Protein AF-A0A1S4DHR6-F1 (afdb_monomer_lite)

InterPro domains:
  IPR005828 Major facilitator, sugar transporter-like [PF00083] (10-125)
  IPR036259 MFS transporter superfamily [G3DSA:1.20.1250.20] (2-150)
  IPR036259 MFS transporter superfamily [SSF103473] (9-123)
  IPR045262 Sugar transport protein STP/Polyol transporter PLT, plant [PTHR23500] (7-143)

Foldseek 3Di:
DPPPVCVVCVVVVVVVVVVVVVVVVVVVVVVDQDALLVCVVVVNNPSSLVNQVVVDVPDSPVVSVVSNVVVVVCVVVVVVVVVPPVLVVVLVVLVVVLVVVVLVVCLVCVVVVCVVVVNDDPRNVVSVVVNVVSVVVSVVVSVVSVVVVD

Radius of gyration: 23.18 Å; chains: 1; bounding box: 52×42×62 Å

Organism: Nicotiana tabacum (NCBI:txid4097)

Sequence (150 aa):
MAESHNFCYGWRWSFASRAFFALPLLVLSFVLSETPRFLIKKGNMEEAKASLKMWSKCGAEAELQMFAGMMENEGKRKRKKLSHSPLLLLNILAQIFQQVLGLDSILFFGPLLLQSARYTYNASFVVPLSAEIVRAGVAGLTYLSYNFFG

Structure (mmCIF, N/CA/C/O backbone):
data_AF-A0A1S4DHR6-F1
#
_entry.id   AF-A0A1S4DHR6-F1
#
loop_
_atom_site.group_PDB
_atom_site.id
_atom_site.type_symbol
_atom_site.label_atom_id
_atom_site.label_alt_id
_atom_site.label_comp_id
_atom_site.label_asym_id
_atom_site.label_entity_id
_atom_site.label_seq_id
_atom_site.pdbx_PDB_ins_code
_atom_site.Cartn_x
_atom_site.Cartn_y
_atom_site.Cartn_z
_atom_site.occupancy
_atom_site.B_iso_or_equiv
_atom_site.auth_seq_id
_atom_site.auth_comp_id
_atom_site.auth_asym_id
_atom_site.auth_atom_id
_atom_site.pdbx_PDB_model_num
ATOM 1 N N . MET A 1 1 ? 16.863 -17.573 -33.990 1.00 43.72 1 MET A N 1
ATOM 2 C CA . MET A 1 1 ? 15.398 -17.786 -34.084 1.00 43.72 1 MET A CA 1
ATOM 3 C C . MET A 1 1 ? 14.679 -17.847 -32.724 1.00 43.72 1 MET A C 1
ATOM 5 O O . MET A 1 1 ? 13.472 -18.016 -32.722 1.00 43.72 1 MET A O 1
ATOM 9 N N . ALA A 1 2 ? 15.352 -17.645 -31.578 1.00 49.16 2 ALA A N 1
ATOM 10 C CA . ALA A 1 2 ? 14.701 -17.647 -30.256 1.00 49.16 2 ALA A CA 1
ATOM 11 C C . ALA A 1 2 ? 14.216 -16.258 -29.769 1.00 49.16 2 ALA A C 1
ATOM 13 O O . ALA A 1 2 ? 13.446 -16.181 -28.817 1.00 49.16 2 ALA A O 1
ATOM 14 N N . GLU A 1 3 ? 14.630 -15.157 -30.409 1.00 47.91 3 GLU A N 1
ATOM 15 C CA . GLU A 1 3 ? 14.313 -13.798 -29.931 1.00 47.91 3 GLU A CA 1
ATOM 16 C C . GLU A 1 3 ? 12.908 -13.288 -30.300 1.00 47.91 3 GLU A C 1
ATOM 18 O O . GLU A 1 3 ? 12.372 -12.429 -29.604 1.00 47.91 3 GLU A O 1
ATOM 23 N N . SER A 1 4 ? 12.254 -13.829 -31.335 1.00 49.56 4 SER A N 1
ATOM 24 C CA . SER A 1 4 ? 10.947 -13.328 -31.799 1.00 49.56 4 SER A CA 1
ATOM 25 C C . SER A 1 4 ? 9.755 -13.775 -30.938 1.00 49.56 4 SER A C 1
ATOM 27 O O . SER A 1 4 ? 8.733 -13.091 -30.904 1.00 49.56 4 SER A O 1
ATOM 29 N N . HIS A 1 5 ? 9.869 -14.882 -30.195 1.00 51.59 5 HIS A N 1
ATOM 30 C CA . HIS A 1 5 ? 8.783 -15.393 -29.343 1.00 51.59 5 HIS A CA 1
ATOM 31 C C . HIS A 1 5 ? 8.590 -14.581 -28.052 1.00 51.59 5 HIS A C 1
ATOM 33 O O . HIS A 1 5 ? 7.461 -14.435 -27.574 1.00 51.59 5 HIS A O 1
ATOM 39 N N . ASN A 1 6 ? 9.669 -14.010 -27.505 1.00 58.72 6 ASN A N 1
ATOM 40 C CA . ASN A 1 6 ? 9.619 -13.247 -26.254 1.00 58.72 6 ASN A CA 1
ATOM 41 C C . ASN A 1 6 ? 8.898 -11.899 -26.412 1.00 58.72 6 ASN A C 1
ATOM 43 O O . ASN A 1 6 ? 8.227 -11.456 -25.483 1.00 58.72 6 ASN A O 1
ATOM 47 N N . PHE A 1 7 ? 8.945 -11.279 -27.595 1.00 56.56 7 PHE A N 1
ATOM 48 C CA . PHE A 1 7 ? 8.264 -10.003 -27.849 1.00 56.56 7 PHE A CA 1
ATOM 49 C C . PHE A 1 7 ? 6.739 -10.132 -27.972 1.00 56.56 7 PHE A C 1
ATOM 51 O O . PHE A 1 7 ? 6.012 -9.233 -27.556 1.00 56.56 7 PHE A O 1
ATOM 58 N N . CYS A 1 8 ? 6.232 -11.254 -28.493 1.00 61.53 8 CYS A N 1
ATOM 59 C CA . CYS A 1 8 ? 4.792 -11.420 -28.718 1.00 61.53 8 CYS A CA 1
ATOM 60 C C . CYS A 1 8 ? 4.030 -11.839 -27.441 1.00 61.53 8 CYS A C 1
ATOM 62 O O . CYS A 1 8 ? 2.886 -11.429 -27.236 1.00 61.53 8 CYS A O 1
ATOM 64 N N . TYR A 1 9 ? 4.673 -12.608 -26.548 1.00 67.06 9 TYR A N 1
ATOM 65 C CA . TYR A 1 9 ? 4.049 -13.151 -25.328 1.00 67.06 9 TYR A CA 1
ATOM 66 C C . TYR A 1 9 ? 4.645 -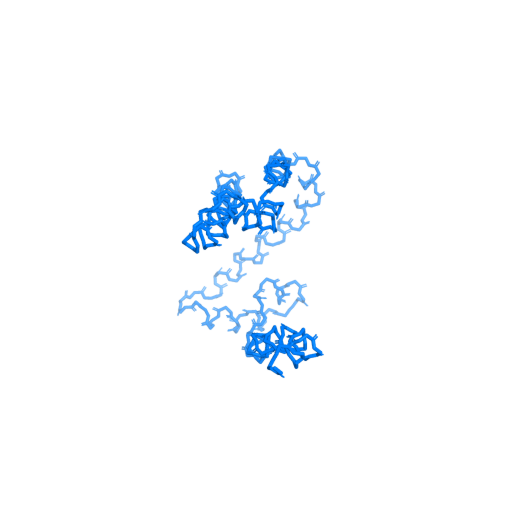12.650 -24.002 1.00 67.06 9 TYR A C 1
ATOM 68 O O . TYR A 1 9 ? 4.007 -12.823 -22.963 1.00 67.06 9 TYR A O 1
ATOM 76 N N . GLY A 1 10 ? 5.815 -12.002 -23.996 1.00 74.69 10 GLY A N 1
ATOM 77 C CA . GLY A 1 10 ? 6.487 -11.570 -22.762 1.00 74.69 10 GLY A CA 1
ATOM 78 C C . GLY A 1 10 ? 5.662 -10.590 -21.924 1.00 74.69 10 GLY A C 1
ATOM 79 O O . GLY A 1 10 ? 5.546 -10.759 -20.711 1.00 74.69 10 GLY A O 1
ATOM 80 N N . TRP A 1 11 ? 4.985 -9.634 -22.569 1.00 80.00 11 TRP A N 1
ATOM 81 C CA . TRP A 1 11 ? 4.114 -8.672 -21.881 1.00 80.00 11 TRP A CA 1
ATOM 82 C C . TRP A 1 11 ? 2.930 -9.354 -21.175 1.00 80.00 11 TRP A C 1
ATOM 84 O O . TRP A 1 11 ? 2.536 -8.945 -20.083 1.00 80.00 11 TRP A O 1
ATOM 94 N N . ARG A 1 12 ? 2.394 -10.441 -21.752 1.00 82.88 12 ARG A N 1
ATOM 95 C CA . ARG A 1 12 ? 1.305 -11.225 -21.147 1.00 82.88 12 ARG A CA 1
ATOM 96 C C . ARG A 1 12 ? 1.772 -11.877 -19.855 1.00 82.88 12 ARG A C 1
ATOM 98 O O . ARG A 1 12 ? 1.031 -11.871 -18.878 1.00 82.88 12 ARG A O 1
ATOM 105 N N . TRP A 1 13 ? 3.007 -12.374 -19.832 1.00 83.44 13 TRP A N 1
ATOM 106 C CA . TRP A 1 13 ? 3.619 -12.912 -18.621 1.00 83.44 13 TRP A CA 1
ATOM 107 C C . TRP A 1 13 ? 3.867 -11.842 -17.549 1.00 83.44 13 TRP A C 1
ATOM 109 O O . TRP A 1 13 ? 3.682 -12.135 -16.371 1.00 83.44 13 TRP A O 1
ATOM 119 N N . SER A 1 14 ? 4.178 -10.594 -17.919 1.00 84.00 14 SER A N 1
ATOM 120 C CA . SER A 1 14 ? 4.269 -9.475 -16.962 1.00 84.00 14 SER A CA 1
ATOM 121 C C . SER A 1 14 ? 2.925 -9.134 -16.302 1.00 84.00 14 SER A C 1
ATOM 123 O O . SER A 1 14 ? 2.882 -8.803 -15.119 1.00 84.00 14 SER A O 1
ATOM 125 N N . PHE A 1 15 ? 1.810 -9.229 -17.033 1.00 84.81 15 PHE A N 1
ATOM 126 C CA . PHE A 1 15 ? 0.476 -9.083 -16.436 1.00 84.81 15 PHE A CA 1
ATOM 127 C C . PHE A 1 15 ? 0.059 -10.324 -15.641 1.00 84.81 15 PHE A C 1
ATOM 129 O O . PHE A 1 15 ? -0.517 -10.193 -14.561 1.00 84.81 15 PHE A O 1
ATOM 136 N N . ALA A 1 16 ? 0.381 -11.521 -16.137 1.00 87.56 16 ALA A N 1
ATOM 137 C CA . ALA A 1 16 ? 0.073 -12.776 -15.460 1.00 87.56 16 ALA A CA 1
ATOM 138 C C . ALA A 1 16 ? 0.802 -12.899 -14.114 1.00 87.56 16 ALA A C 1
ATOM 140 O O . ALA A 1 16 ? 0.202 -13.356 -13.147 1.00 87.56 16 ALA A O 1
ATOM 141 N N . SER A 1 17 ? 2.050 -12.430 -14.005 1.00 87.69 17 SER A N 1
ATOM 142 C CA . SER A 1 17 ? 2.777 -12.414 -12.731 1.00 87.69 17 SER A CA 1
ATOM 143 C C . SER A 1 17 ? 2.145 -11.452 -11.720 1.00 87.69 17 SER A C 1
ATOM 145 O O . SER A 1 17 ? 1.990 -11.805 -10.554 1.00 87.69 17 SER A O 1
ATOM 147 N N . ARG A 1 18 ? 1.681 -10.273 -12.156 1.00 87.19 18 ARG A N 1
ATOM 148 C CA . ARG A 1 18 ? 0.906 -9.359 -11.295 1.00 87.19 18 ARG A CA 1
ATOM 149 C C . ARG A 1 18 ? -0.386 -10.009 -10.806 1.00 87.19 18 ARG A C 1
ATOM 151 O O . ARG A 1 18 ? -0.703 -9.905 -9.625 1.00 87.19 18 ARG A O 1
ATOM 158 N N . ALA A 1 19 ? -1.107 -10.693 -11.694 1.00 88.56 19 ALA A N 1
ATOM 159 C CA . ALA A 1 19 ? -2.310 -11.433 -11.326 1.00 88.56 19 ALA A CA 1
ATOM 160 C C . ALA A 1 19 ? -1.991 -12.551 -10.322 1.00 88.56 19 ALA A C 1
ATOM 162 O O . ALA A 1 19 ? -2.690 -12.694 -9.325 1.00 88.56 19 ALA A O 1
ATOM 163 N N . PHE A 1 20 ? -0.891 -13.276 -10.526 1.00 92.50 20 PHE A N 1
ATOM 164 C CA . PHE A 1 20 ? -0.427 -14.314 -9.612 1.00 92.50 20 PHE A CA 1
ATOM 165 C C . PHE A 1 20 ? -0.164 -13.783 -8.195 1.00 92.50 20 PHE A C 1
ATOM 167 O O . PHE A 1 20 ? -0.629 -14.393 -7.241 1.00 92.50 20 PHE A O 1
ATOM 174 N N . PHE A 1 21 ? 0.494 -12.628 -8.034 1.00 91.88 21 PHE A N 1
ATOM 175 C CA . PHE A 1 21 ? 0.687 -12.016 -6.708 1.00 91.88 21 PHE A CA 1
ATOM 176 C C . PHE A 1 21 ? -0.606 -11.444 -6.103 1.00 91.88 21 PHE A C 1
ATOM 178 O O . PHE A 1 21 ? -0.758 -11.423 -4.882 1.00 91.88 21 PHE A O 1
ATOM 185 N N . ALA A 1 22 ? -1.552 -10.997 -6.932 1.00 90.75 22 ALA A N 1
ATOM 186 C CA . ALA A 1 22 ? -2.832 -10.467 -6.467 1.00 90.75 22 ALA A CA 1
ATOM 187 C C . ALA A 1 22 ? -3.806 -11.562 -5.996 1.00 90.75 22 ALA A C 1
ATOM 189 O O . ALA A 1 22 ? -4.614 -11.312 -5.104 1.00 90.75 22 ALA A O 1
ATOM 190 N N . LEU A 1 23 ? -3.735 -12.773 -6.560 1.00 93.75 23 LEU A N 1
ATOM 191 C CA . LEU A 1 23 ? -4.655 -13.869 -6.237 1.00 93.75 23 LEU A CA 1
ATOM 192 C C . LEU A 1 23 ? -4.624 -14.275 -4.749 1.00 93.75 23 LEU A C 1
ATOM 194 O O . LEU A 1 23 ? -5.696 -14.319 -4.144 1.00 93.75 23 LEU A O 1
ATOM 198 N N . PRO A 1 24 ? -3.460 -14.505 -4.107 1.00 92.75 24 PRO A N 1
ATOM 199 C CA . PRO A 1 24 ? -3.401 -14.772 -2.672 1.00 92.75 24 PRO A CA 1
ATOM 200 C C . PRO A 1 24 ? -3.972 -13.634 -1.826 1.00 92.75 24 PRO A C 1
ATOM 202 O O . PRO A 1 24 ? -4.661 -13.904 -0.850 1.00 92.75 24 PRO A O 1
ATOM 205 N N . LEU A 1 25 ? -3.731 -12.372 -2.205 1.00 89.50 25 LEU A N 1
ATOM 206 C CA . LEU A 1 25 ? -4.296 -11.211 -1.506 1.00 89.50 25 LEU A CA 1
ATOM 207 C C . LEU A 1 25 ? -5.823 -11.170 -1.623 1.00 89.50 25 LEU A C 1
ATOM 209 O O . LEU A 1 25 ? -6.504 -10.858 -0.651 1.00 89.50 25 LEU A O 1
ATOM 213 N N . LEU A 1 26 ? -6.362 -11.528 -2.789 1.00 90.88 26 LEU A N 1
ATOM 214 C CA . LEU A 1 26 ? -7.801 -11.620 -3.016 1.00 90.88 26 LEU A CA 1
ATOM 215 C C . LEU A 1 26 ? -8.427 -12.736 -2.171 1.00 90.88 26 LEU A C 1
ATOM 217 O O . LEU A 1 26 ? -9.451 -12.512 -1.536 1.00 90.88 26 LEU A O 1
ATOM 221 N N . VAL A 1 27 ? -7.792 -13.909 -2.103 1.00 92.19 27 VAL A N 1
ATOM 222 C CA . VAL A 1 27 ? -8.244 -15.008 -1.233 1.00 92.19 27 VAL A CA 1
ATOM 223 C C . VAL A 1 27 ? -8.160 -14.600 0.240 1.00 92.19 27 VAL A C 1
ATOM 225 O O . VAL A 1 27 ? -9.111 -14.803 0.993 1.00 92.19 27 VAL A O 1
ATOM 228 N N . LEU A 1 28 ? -7.058 -13.967 0.648 1.00 88.00 28 LEU A N 1
ATOM 229 C CA . LEU A 1 28 ? -6.860 -13.500 2.018 1.00 88.00 28 LEU A CA 1
ATOM 230 C C . LEU A 1 28 ? -7.888 -12.435 2.413 1.00 88.00 28 LEU A C 1
ATOM 232 O O . LEU A 1 28 ? -8.320 -12.412 3.561 1.00 88.00 28 LEU A O 1
ATOM 236 N N . SER A 1 29 ? -8.336 -11.604 1.470 1.00 86.75 29 SER A N 1
ATOM 237 C CA . SER A 1 29 ? -9.378 -10.604 1.713 1.00 86.75 29 SER A CA 1
ATOM 238 C C . SER A 1 29 ? -10.711 -11.210 2.159 1.00 86.75 29 SER A C 1
ATOM 240 O O . SER A 1 29 ? -11.467 -10.515 2.827 1.00 86.75 29 SER A O 1
ATOM 242 N N . PHE A 1 30 ? -11.012 -12.468 1.815 1.00 85.75 30 PHE A N 1
ATOM 243 C CA . PHE A 1 30 ? -12.209 -13.156 2.317 1.00 85.75 30 PHE A CA 1
ATOM 244 C C . PHE A 1 30 ? -12.032 -13.707 3.737 1.00 85.75 30 PHE A C 1
ATOM 246 O O . PHE A 1 30 ? -13.017 -13.916 4.437 1.00 85.75 30 PHE A O 1
ATOM 253 N N . VAL A 1 31 ? -10.789 -13.954 4.162 1.00 81.31 31 VAL A N 1
ATOM 254 C CA . VAL A 1 31 ? -10.458 -14.474 5.501 1.00 81.31 31 VAL A CA 1
ATOM 255 C C . VAL A 1 31 ? -10.235 -13.337 6.503 1.00 81.31 31 VAL A C 1
ATOM 257 O O . VAL A 1 31 ? -10.401 -13.520 7.708 1.00 81.31 31 VAL A O 1
ATOM 260 N N . LEU A 1 32 ? -9.841 -12.158 6.021 1.00 78.19 32 LEU A N 1
ATOM 261 C CA . LEU A 1 32 ? -9.539 -11.011 6.862 1.00 78.19 32 LEU A CA 1
ATOM 262 C C . LEU A 1 32 ? -10.832 -10.402 7.425 1.00 78.19 32 LEU A C 1
ATOM 264 O O . LEU A 1 32 ? -11.623 -9.814 6.690 1.00 78.19 32 LEU A O 1
ATOM 268 N N . SER A 1 33 ? -11.028 -10.518 8.740 1.00 69.31 33 SER A N 1
ATOM 269 C CA . SER A 1 33 ? -12.138 -9.866 9.440 1.00 69.31 33 SER A CA 1
ATOM 270 C C . SER A 1 33 ? -12.120 -8.350 9.225 1.00 69.31 33 SER A C 1
ATOM 272 O O . SER A 1 33 ? -11.058 -7.719 9.206 1.00 69.31 33 SER A O 1
ATOM 274 N N . GLU A 1 34 ? -13.305 -7.753 9.087 1.00 72.38 34 GLU A N 1
ATOM 275 C CA . GLU A 1 34 ? -13.447 -6.307 8.923 1.00 72.38 34 GLU A CA 1
ATOM 276 C C . GLU A 1 34 ? -12.843 -5.546 10.114 1.00 72.38 34 GLU A C 1
ATOM 278 O O . GLU A 1 34 ? -12.952 -5.955 11.270 1.00 72.38 34 GLU A O 1
ATOM 283 N N . THR A 1 35 ? -12.209 -4.399 9.848 1.00 71.25 35 THR A N 1
ATOM 284 C CA . THR A 1 35 ? -11.584 -3.615 10.923 1.00 71.25 35 THR A CA 1
ATOM 285 C C . THR A 1 35 ? -12.625 -3.159 11.963 1.00 71.25 35 THR A C 1
ATOM 287 O O . THR A 1 35 ? -13.690 -2.662 11.587 1.00 71.25 35 THR A O 1
ATOM 290 N N . PRO A 1 36 ? -12.319 -3.210 13.274 1.00 66.19 36 PRO A N 1
ATOM 291 C CA . PRO A 1 36 ? -13.273 -2.874 14.339 1.00 66.19 36 PRO A CA 1
ATOM 292 C C . PRO A 1 36 ? -13.800 -1.436 14.228 1.00 66.19 36 PRO A C 1
ATOM 294 O O . PRO A 1 36 ? -14.963 -1.169 14.513 1.00 66.19 36 PRO A O 1
ATOM 297 N N . ARG A 1 37 ? -12.981 -0.504 13.720 1.00 69.06 37 ARG A N 1
ATOM 298 C CA . ARG A 1 37 ? -13.395 0.882 13.436 1.00 69.06 37 ARG A CA 1
ATOM 299 C C . ARG A 1 37 ? -14.485 0.965 12.364 1.00 69.06 37 ARG A C 1
ATOM 301 O O . ARG A 1 37 ? -15.375 1.806 12.461 1.00 69.06 37 ARG A O 1
ATOM 308 N N . PHE A 1 38 ? -14.415 0.123 11.335 1.00 73.50 38 PHE A N 1
ATOM 309 C CA . PHE A 1 38 ? -15.432 0.074 10.286 1.00 73.50 38 PHE A CA 1
ATOM 310 C C . PHE A 1 38 ? -16.760 -0.469 10.833 1.00 73.50 38 PHE A C 1
ATOM 312 O O . PHE A 1 38 ? -17.803 0.148 10.613 1.00 73.50 38 PHE A O 1
ATOM 319 N N . LEU A 1 39 ? -16.704 -1.537 11.635 1.00 72.06 39 LEU A N 1
ATOM 320 C CA . LEU A 1 39 ? -17.874 -2.157 12.267 1.00 72.06 39 LEU A CA 1
ATOM 321 C C . LEU A 1 39 ? -18.573 -1.219 13.268 1.00 72.06 39 LEU A C 1
ATOM 323 O O . LEU A 1 39 ? -19.795 -1.071 13.214 1.00 72.06 39 LEU A O 1
ATOM 327 N N . ILE A 1 40 ? -17.810 -0.485 14.092 1.00 71.56 40 ILE A N 1
ATOM 328 C CA . ILE A 1 40 ? -18.347 0.551 15.000 1.00 71.56 40 ILE A CA 1
ATOM 329 C C . ILE A 1 40 ? -19.067 1.651 14.207 1.00 71.56 40 ILE A C 1
ATOM 331 O O . ILE A 1 40 ? -20.163 2.068 14.574 1.00 71.56 40 ILE A O 1
ATOM 335 N N . LYS A 1 41 ? -18.498 2.099 13.079 1.00 69.94 41 LYS A N 1
ATOM 336 C CA . LYS A 1 41 ? -19.112 3.136 12.231 1.00 69.94 41 LYS A CA 1
ATOM 337 C C . LYS A 1 41 ? -20.409 2.666 11.559 1.00 69.94 41 LYS A C 1
ATOM 339 O O . LYS A 1 41 ? -21.294 3.483 11.319 1.00 69.94 41 LYS A O 1
ATOM 344 N N . LYS A 1 42 ? -20.520 1.371 11.256 1.00 75.00 42 LYS A N 1
ATOM 345 C CA . LYS A 1 42 ? -21.730 0.736 10.710 1.00 75.00 42 LYS A CA 1
ATOM 346 C C . LYS A 1 42 ? -22.802 0.487 11.786 1.00 75.00 42 LYS A C 1
ATOM 348 O O . LYS A 1 42 ? -23.926 0.142 11.446 1.00 75.00 42 LYS A O 1
ATOM 353 N N . GLY A 1 43 ? -22.465 0.681 13.065 1.00 69.94 43 GLY A N 1
ATOM 354 C CA . GLY A 1 43 ? -23.349 0.438 14.206 1.00 69.94 43 GLY A CA 1
ATOM 355 C C . GLY A 1 43 ? -23.376 -1.019 14.678 1.00 69.94 43 GLY A C 1
ATOM 356 O O . GLY A 1 43 ? -24.158 -1.342 15.568 1.00 69.94 43 GLY A O 1
ATOM 357 N N . ASN A 1 44 ? -22.529 -1.898 14.125 1.00 74.62 44 ASN A N 1
ATOM 358 C CA . ASN A 1 44 ? -22.500 -3.312 14.495 1.00 74.62 44 ASN A CA 1
ATOM 359 C C . ASN A 1 44 ? -21.485 -3.576 15.619 1.00 74.62 44 ASN A C 1
ATOM 361 O O . ASN A 1 44 ? -20.346 -3.989 15.392 1.00 74.62 44 ASN A O 1
ATOM 365 N N . MET A 1 45 ? -21.901 -3.282 16.853 1.00 70.06 45 MET A N 1
ATOM 366 C CA . MET A 1 45 ? -21.041 -3.377 18.038 1.00 70.06 45 MET A CA 1
ATOM 367 C C . MET A 1 45 ? -20.696 -4.825 18.419 1.00 70.06 45 MET A C 1
ATOM 369 O O . MET A 1 45 ? -19.635 -5.056 18.998 1.00 70.06 45 MET A O 1
ATOM 373 N N . GLU A 1 46 ? -21.544 -5.804 18.088 1.00 71.44 46 GLU A N 1
ATOM 374 C CA . GLU A 1 46 ? -21.292 -7.215 18.414 1.00 71.44 46 GLU A CA 1
ATOM 375 C C . GLU A 1 46 ? -20.212 -7.833 17.519 1.00 71.44 46 GLU A C 1
ATOM 377 O O . GLU A 1 46 ? -19.265 -8.442 18.023 1.00 71.44 46 GLU A O 1
ATOM 382 N N . GLU A 1 47 ? -20.271 -7.594 16.206 1.00 71.81 47 GLU A N 1
ATOM 383 C CA . GLU A 1 47 ? -19.207 -8.008 15.282 1.00 71.81 47 GLU A CA 1
ATOM 384 C C . GLU A 1 47 ? -17.892 -7.274 15.574 1.00 71.81 47 GLU A C 1
ATOM 386 O O . GLU A 1 47 ? -16.817 -7.877 15.521 1.00 71.81 47 GLU A O 1
ATOM 391 N N . ALA A 1 48 ? -17.956 -5.992 15.961 1.00 67.88 48 ALA A N 1
ATOM 392 C CA . ALA A 1 48 ? -16.775 -5.240 16.379 1.00 67.88 48 ALA A CA 1
ATOM 393 C C . ALA A 1 48 ? -16.103 -5.874 17.610 1.00 67.88 48 ALA A C 1
ATOM 395 O O . ALA A 1 48 ? -14.878 -6.006 17.633 1.00 67.88 48 ALA A O 1
ATOM 396 N N . LYS A 1 49 ? -16.889 -6.323 18.603 1.00 67.88 49 LYS A N 1
ATOM 397 C CA . LYS A 1 49 ? -16.382 -7.062 19.773 1.00 67.88 49 LYS A CA 1
ATOM 398 C C . LYS A 1 49 ? -15.740 -8.387 19.36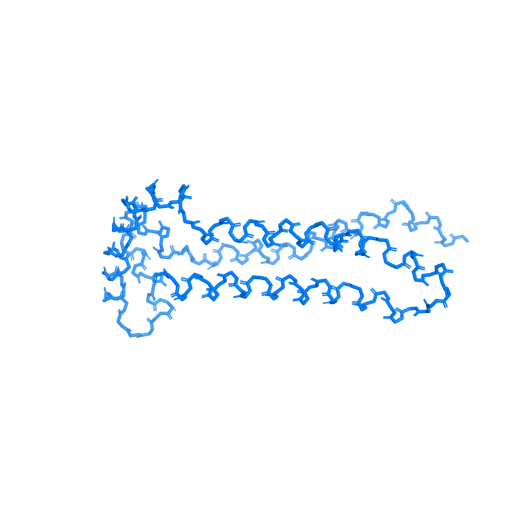6 1.00 67.88 49 LYS A C 1
ATOM 400 O O . LYS A 1 49 ? -14.658 -8.703 19.859 1.00 67.88 49 LYS A O 1
ATOM 405 N N . ALA A 1 50 ? -16.371 -9.146 18.470 1.00 71.31 50 ALA A N 1
ATOM 406 C CA . ALA A 1 50 ? -15.842 -10.423 17.991 1.00 71.31 50 ALA A CA 1
ATOM 407 C C . ALA A 1 50 ? -14.503 -10.246 17.255 1.00 71.31 50 ALA A C 1
ATOM 409 O O . ALA A 1 50 ? -13.536 -10.952 17.551 1.00 71.31 50 ALA A O 1
ATOM 410 N N . SER A 1 51 ? -14.409 -9.244 16.374 1.00 70.12 51 SER A N 1
ATOM 411 C CA . SER A 1 51 ? -13.160 -8.924 15.681 1.00 70.12 51 SER A CA 1
ATOM 412 C C . SER A 1 51 ? -12.077 -8.424 16.639 1.00 70.12 51 SER A C 1
ATOM 414 O O . SER A 1 51 ? -10.911 -8.764 16.454 1.00 70.12 51 SER A O 1
ATOM 416 N N . LEU A 1 52 ? -12.421 -7.642 17.669 1.00 69.31 52 LEU A N 1
ATOM 417 C CA . LEU A 1 52 ? -11.441 -7.147 18.641 1.00 69.31 52 LEU A CA 1
ATOM 418 C C . LEU A 1 52 ? -10.942 -8.266 19.567 1.00 69.31 52 LEU A C 1
ATOM 420 O O . LEU A 1 52 ? -9.755 -8.329 19.861 1.00 69.31 52 LEU A O 1
ATOM 424 N N . LYS A 1 53 ? -11.817 -9.200 19.961 1.00 69.69 53 LYS A N 1
ATOM 425 C CA . LYS A 1 53 ? -11.469 -10.380 20.773 1.00 69.69 53 LYS A CA 1
ATOM 426 C C . LYS A 1 53 ? -10.520 -11.341 20.048 1.00 69.69 53 LYS A C 1
ATOM 428 O O . LYS A 1 53 ? -9.735 -12.030 20.689 1.00 69.69 53 LYS A O 1
ATOM 433 N N . MET A 1 54 ? -10.575 -11.375 18.717 1.00 68.12 54 MET A N 1
ATOM 434 C CA . MET A 1 54 ? -9.647 -12.156 17.895 1.00 68.12 54 MET A CA 1
ATOM 435 C C . MET A 1 54 ? -8.225 -11.564 17.891 1.00 68.12 54 MET A C 1
ATOM 437 O O . MET A 1 54 ? -7.261 -12.311 17.750 1.00 68.12 54 MET A O 1
ATOM 441 N N . TRP A 1 55 ? -8.086 -10.248 18.096 1.00 64.00 55 TRP A N 1
ATOM 442 C CA . TRP A 1 55 ? -6.797 -9.540 18.125 1.00 64.00 55 TRP A CA 1
ATOM 443 C C . TRP A 1 55 ? -6.276 -9.253 19.546 1.00 64.00 55 TRP A C 1
ATOM 445 O O . TRP A 1 55 ? -5.066 -9.215 19.752 1.00 64.00 55 TRP A O 1
ATOM 455 N N . SER A 1 56 ? -7.162 -9.083 20.533 1.00 62.25 56 SER A N 1
ATOM 456 C CA . SER A 1 56 ? -6.841 -8.694 21.913 1.00 62.25 56 SER A CA 1
ATOM 457 C C . SER A 1 56 ? -7.251 -9.802 22.893 1.00 62.25 56 SER A C 1
ATOM 459 O O . SER A 1 56 ? -8.434 -10.110 23.054 1.00 62.25 56 SER A O 1
ATOM 461 N N . LYS A 1 57 ? -6.263 -10.440 23.543 1.00 57.12 57 LYS A N 1
ATOM 462 C CA . LYS A 1 57 ? -6.472 -11.592 24.450 1.00 57.12 57 LYS A CA 1
ATOM 463 C C . LYS A 1 57 ? -7.087 -11.222 25.809 1.00 57.12 57 LYS A C 1
ATOM 465 O O . LYS A 1 57 ? -7.651 -12.103 26.452 1.00 57.1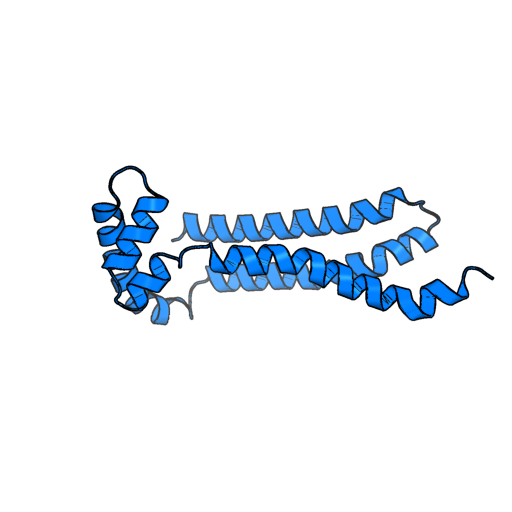2 57 LYS A O 1
ATOM 470 N N . CYS A 1 58 ? -7.019 -9.959 26.239 1.00 47.44 58 CYS A N 1
ATOM 471 C CA . CYS A 1 58 ? -7.556 -9.493 27.522 1.00 47.44 58 CYS A CA 1
ATOM 472 C C . CYS A 1 58 ? -8.155 -8.087 27.371 1.00 47.44 58 CYS A C 1
ATOM 474 O O . CYS A 1 58 ? -7.438 -7.160 27.022 1.00 47.44 58 CYS A O 1
ATOM 476 N N . GLY A 1 59 ? -9.445 -7.909 27.685 1.00 58.97 59 GLY A N 1
ATOM 477 C CA . GLY A 1 59 ? -10.044 -6.571 27.838 1.00 58.97 59 GLY A CA 1
ATOM 478 C C . GLY A 1 59 ? -10.716 -5.955 26.603 1.00 58.97 59 GLY A C 1
ATOM 479 O O . GLY A 1 59 ? -10.886 -4.738 26.560 1.00 58.97 59 GLY A O 1
ATOM 480 N N . ALA A 1 60 ? -11.165 -6.767 25.638 1.00 62.03 60 ALA A N 1
ATOM 481 C CA . ALA A 1 60 ? -11.814 -6.289 24.409 1.00 62.03 60 ALA A CA 1
ATOM 482 C C . ALA A 1 60 ? -13.018 -5.347 24.645 1.00 62.03 60 ALA A C 1
ATOM 484 O O . ALA A 1 60 ? -13.291 -4.473 23.829 1.00 62.03 60 ALA A O 1
ATOM 485 N N . GLU A 1 61 ? -13.745 -5.478 25.758 1.00 63.91 61 GLU A N 1
ATOM 486 C CA . GLU A 1 61 ? -14.881 -4.589 26.048 1.00 63.91 61 GLU A CA 1
ATOM 487 C C . GLU A 1 61 ? -14.457 -3.184 26.492 1.00 63.91 61 GLU A C 1
ATOM 489 O O . GLU A 1 61 ? -15.084 -2.203 26.090 1.00 63.91 61 GLU A O 1
ATOM 494 N N . ALA A 1 62 ? -13.374 -3.075 27.269 1.00 63.84 62 ALA A N 1
ATOM 495 C CA . ALA A 1 62 ? -12.841 -1.792 27.720 1.00 63.84 62 ALA A CA 1
ATOM 496 C C . ALA A 1 62 ? -12.185 -1.026 26.560 1.00 63.84 62 ALA A C 1
ATOM 498 O O . ALA A 1 62 ? -12.430 0.169 26.391 1.00 63.84 62 ALA A O 1
ATOM 499 N N . GLU A 1 63 ? -11.427 -1.725 25.705 1.00 66.06 63 GLU A N 1
ATOM 500 C CA . GLU A 1 63 ? -10.860 -1.135 24.486 1.00 66.06 63 GLU A CA 1
ATOM 501 C C . GLU A 1 63 ? -11.954 -0.683 23.517 1.00 66.06 63 GLU A C 1
ATOM 503 O O . GLU A 1 63 ? -11.852 0.393 22.933 1.00 66.06 63 GLU A O 1
ATOM 508 N N . LEU A 1 64 ? -13.035 -1.454 23.368 1.00 68.06 64 LEU A N 1
ATOM 509 C CA . LEU A 1 64 ? -14.127 -1.091 22.468 1.00 68.06 64 LEU A CA 1
ATOM 510 C C . LEU A 1 64 ? -14.893 0.148 22.946 1.00 68.06 64 LEU A C 1
ATOM 512 O O . LEU A 1 64 ? -15.234 0.996 22.123 1.00 68.06 64 LEU A O 1
ATOM 516 N N . GLN A 1 65 ? -15.118 0.300 24.256 1.00 66.75 65 GLN A N 1
ATOM 517 C CA . GLN A 1 65 ? -15.709 1.523 24.811 1.00 66.75 65 GLN A CA 1
ATOM 518 C C . GLN A 1 65 ? -14.776 2.732 24.665 1.00 66.75 65 GLN A C 1
ATOM 520 O O . GLN A 1 65 ? -15.238 3.809 24.283 1.00 66.75 65 GLN A O 1
ATOM 525 N N . MET A 1 66 ? -13.467 2.559 24.885 1.00 67.44 66 MET A N 1
ATOM 526 C CA . MET A 1 66 ? -12.482 3.611 24.609 1.00 67.44 66 MET A CA 1
ATOM 527 C C . MET A 1 66 ? -12.481 4.008 23.129 1.00 67.44 66 MET A C 1
ATOM 529 O O . MET A 1 66 ? -12.547 5.197 22.819 1.00 67.44 66 MET A O 1
ATOM 533 N N . PHE A 1 67 ? -12.475 3.042 22.204 1.00 68.06 67 PHE A N 1
ATOM 534 C CA . PHE A 1 67 ? -12.518 3.324 20.769 1.00 68.06 67 PHE A CA 1
ATOM 535 C C . PHE A 1 67 ? -13.824 3.997 20.348 1.00 68.06 67 PHE A C 1
ATOM 537 O O . PHE A 1 67 ? -13.775 4.955 19.580 1.00 68.06 67 PHE A O 1
ATOM 544 N N . ALA A 1 68 ? -14.974 3.562 20.866 1.00 68.31 68 ALA A N 1
ATOM 545 C CA . ALA A 1 68 ? -16.259 4.195 20.583 1.00 68.31 68 ALA A CA 1
ATOM 546 C C . ALA A 1 68 ? -16.295 5.657 21.074 1.00 68.31 68 ALA A C 1
ATOM 548 O O . ALA A 1 68 ? -16.651 6.552 20.305 1.00 68.31 68 ALA A O 1
ATOM 549 N N . GLY A 1 69 ? -15.834 5.922 22.303 1.00 65.69 69 GLY A N 1
ATOM 550 C CA . GLY A 1 69 ? -15.758 7.276 22.863 1.00 65.69 69 GLY A CA 1
ATOM 551 C C . GLY A 1 69 ? -14.744 8.183 22.152 1.00 65.69 69 GLY A C 1
ATOM 552 O O . GLY A 1 69 ? -14.998 9.374 21.950 1.00 65.69 69 GLY A O 1
ATOM 553 N N . MET A 1 70 ? -13.607 7.635 21.707 1.00 65.00 70 MET A N 1
ATOM 554 C CA . MET A 1 70 ? -12.657 8.363 20.859 1.00 65.00 70 MET A CA 1
ATOM 555 C C . MET A 1 70 ? -13.266 8.678 19.491 1.00 65.00 70 MET A C 1
ATOM 557 O O . MET A 1 70 ? -13.164 9.812 19.033 1.00 65.00 70 MET A O 1
ATOM 561 N N . MET A 1 71 ? -13.939 7.719 18.851 1.00 65.62 71 MET A N 1
ATOM 562 C CA . MET A 1 71 ? -14.529 7.900 17.522 1.00 65.62 71 MET A CA 1
ATOM 563 C C . MET A 1 71 ? -15.672 8.922 17.507 1.00 65.62 71 MET A C 1
ATOM 565 O O . MET A 1 71 ? -15.780 9.696 16.552 1.00 65.62 71 MET A O 1
ATOM 569 N N . GLU A 1 72 ? -16.492 8.979 18.558 1.00 65.44 72 GLU A N 1
ATOM 570 C CA . GLU A 1 72 ? -17.550 9.987 18.683 1.00 65.44 72 GLU A CA 1
ATOM 571 C C . GLU A 1 72 ? -16.974 11.410 18.804 1.00 65.44 72 GLU A C 1
A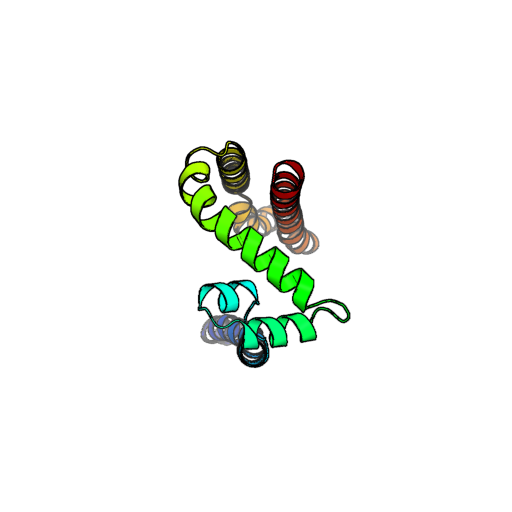TOM 573 O O . GLU A 1 72 ? -17.431 12.345 18.132 1.00 65.44 72 GLU A O 1
ATOM 578 N N . ASN A 1 73 ? -15.904 11.569 19.588 1.00 60.06 73 ASN A N 1
ATOM 579 C CA . ASN A 1 73 ? -15.181 12.834 19.721 1.00 60.06 73 ASN A CA 1
ATOM 580 C C . ASN A 1 73 ? -14.394 13.199 18.449 1.00 60.06 73 ASN A C 1
ATOM 582 O O . ASN A 1 73 ? -14.351 14.366 18.043 1.00 60.06 73 ASN A O 1
ATOM 586 N N . GLU A 1 74 ? -13.807 12.215 17.767 1.00 59.84 74 GLU A N 1
ATOM 587 C CA . GLU A 1 74 ? -13.102 12.404 16.501 1.00 59.84 74 GLU A CA 1
ATOM 588 C C . GLU A 1 74 ? -14.043 12.827 15.368 1.00 59.84 74 GLU A C 1
ATOM 590 O O . GLU A 1 74 ? -13.673 13.699 14.584 1.00 59.84 74 GLU A O 1
ATOM 595 N N . GLY A 1 75 ? -15.254 12.267 15.267 1.00 57.25 75 GLY A N 1
ATOM 596 C CA . GLY A 1 75 ? -16.205 12.584 14.194 1.00 57.25 75 GLY A CA 1
ATOM 597 C C . GLY A 1 75 ? -16.601 14.065 14.154 1.00 57.25 75 GLY A C 1
ATOM 598 O O . GLY A 1 75 ? -16.681 14.665 13.079 1.00 57.25 75 GLY A O 1
ATOM 599 N N . LYS A 1 76 ? -16.755 14.686 15.330 1.00 52.31 76 LYS A N 1
ATOM 600 C CA . LYS A 1 76 ? -17.069 16.119 15.474 1.00 52.31 76 LYS A CA 1
ATOM 601 C C . LYS A 1 76 ? -15.824 17.012 15.329 1.00 52.31 76 LYS A C 1
ATOM 603 O O . LYS A 1 76 ? -15.920 18.117 14.795 1.00 52.31 76 LYS A O 1
ATOM 608 N N . ARG A 1 77 ? -14.639 16.535 15.736 1.00 52.28 77 ARG A N 1
ATOM 609 C CA . ARG A 1 77 ? -13.369 17.295 15.698 1.00 52.28 77 ARG A CA 1
ATOM 610 C C . ARG A 1 77 ? -12.668 17.247 14.329 1.00 52.28 77 ARG A C 1
ATOM 612 O O . ARG A 1 77 ? -12.075 18.245 13.917 1.00 52.28 77 ARG A O 1
ATOM 619 N N . LYS A 1 78 ? -12.772 16.135 13.587 1.00 53.34 78 LYS A N 1
ATOM 620 C CA . LYS A 1 78 ? -12.097 15.903 12.291 1.00 53.34 78 LYS A CA 1
ATOM 621 C C . LYS A 1 78 ? -12.550 16.872 11.201 1.00 53.34 78 LYS A C 1
ATOM 623 O O . LYS A 1 78 ? -11.706 17.398 10.485 1.00 53.34 78 LYS A O 1
ATOM 628 N N . ARG A 1 79 ? -13.846 17.196 11.114 1.00 51.19 79 ARG A N 1
ATOM 629 C CA . ARG A 1 79 ? -14.364 18.111 10.077 1.00 51.19 79 ARG A CA 1
ATOM 630 C C . ARG A 1 79 ? -13.897 19.566 10.245 1.00 51.19 79 ARG A C 1
ATOM 632 O O . ARG A 1 79 ? -13.788 20.271 9.252 1.00 51.19 79 ARG A O 1
ATOM 639 N N . LYS A 1 80 ? -13.579 19.999 11.474 1.00 50.97 80 LYS A N 1
ATOM 640 C CA . LYS A 1 80 ? -13.065 21.353 11.766 1.00 50.97 80 LYS A CA 1
ATOM 641 C C . LYS A 1 80 ? -11.531 21.450 11.758 1.00 5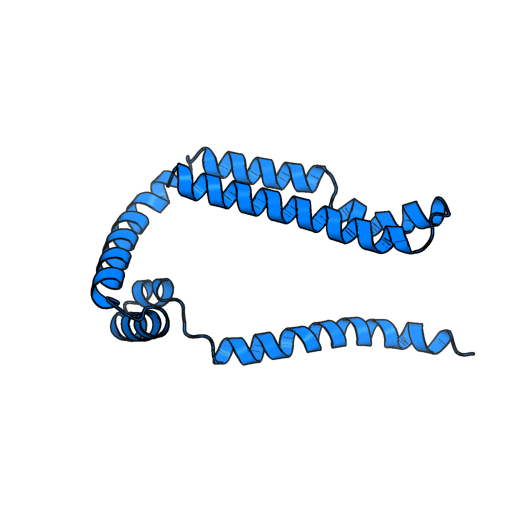0.97 80 LYS A C 1
ATOM 643 O O . LYS A 1 80 ? -11.011 22.506 11.424 1.00 50.97 80 LYS A O 1
ATOM 648 N N . LYS A 1 81 ? -10.798 20.377 12.097 1.00 53.94 81 LYS A N 1
ATOM 649 C CA . LYS A 1 81 ? -9.317 20.378 12.138 1.00 53.94 81 LYS A CA 1
ATOM 650 C C . LYS A 1 81 ? -8.632 19.998 10.819 1.00 53.94 81 LYS A C 1
ATOM 652 O O . LYS A 1 81 ? -7.513 20.447 10.595 1.00 53.94 81 LYS A O 1
ATOM 657 N N . LEU A 1 82 ? -9.269 19.213 9.940 1.00 54.66 82 LEU A N 1
ATOM 658 C CA . LEU A 1 82 ? -8.627 18.748 8.696 1.00 54.66 82 LEU A CA 1
ATOM 659 C C . LEU A 1 82 ? -8.262 19.902 7.741 1.00 54.66 82 LEU A C 1
ATOM 661 O O . LEU A 1 82 ? -7.315 19.784 6.978 1.00 54.66 82 LEU A O 1
ATOM 665 N N . SER A 1 83 ? -8.962 21.037 7.819 1.00 54.16 83 SER A N 1
ATOM 666 C CA . SER A 1 83 ? -8.690 22.194 6.955 1.00 54.16 83 SER A CA 1
ATOM 667 C C . SER A 1 83 ? -7.567 23.114 7.465 1.00 54.16 83 SER A C 1
ATOM 669 O O . SER A 1 83 ? -7.131 23.983 6.720 1.00 54.16 83 SER A O 1
ATOM 671 N N . HIS A 1 84 ? -7.096 22.950 8.711 1.00 55.75 84 HIS A N 1
ATOM 672 C CA . HIS A 1 84 ? -6.142 23.871 9.357 1.00 55.75 84 HIS A CA 1
ATOM 673 C C . HIS A 1 84 ? -5.053 23.175 10.188 1.00 55.75 84 HIS A C 1
ATOM 675 O O . HIS A 1 84 ? -4.395 23.822 11.000 1.00 55.75 84 HIS A O 1
ATOM 681 N N . SER A 1 85 ? -4.841 21.865 10.031 1.00 69.56 85 SER A N 1
ATOM 682 C CA . SER A 1 85 ? -3.736 21.201 10.727 1.00 69.56 85 SER A CA 1
ATOM 683 C C . SER A 1 85 ? -2.425 21.466 9.974 1.00 69.56 85 SER A C 1
ATOM 685 O O . SER A 1 85 ? -2.259 20.921 8.880 1.00 69.56 85 SER A O 1
ATOM 687 N N . PRO A 1 86 ? -1.462 22.228 10.534 1.00 71.81 86 PRO A N 1
ATOM 688 C CA . PRO A 1 86 ? -0.156 22.456 9.900 1.00 71.81 86 PRO A CA 1
ATOM 689 C C . PRO A 1 86 ? 0.591 21.144 9.608 1.00 71.81 86 PRO A C 1
ATOM 691 O O . PRO A 1 86 ? 1.367 21.064 8.662 1.00 71.81 86 PRO A O 1
ATOM 694 N N . LEU A 1 87 ? 0.276 20.079 10.352 1.00 76.94 87 LEU A N 1
ATOM 695 C CA . LEU A 1 87 ? 0.754 18.715 10.115 1.00 76.94 87 LEU A CA 1
ATOM 696 C C . LEU A 1 87 ? 0.363 18.179 8.732 1.00 76.94 87 LEU A C 1
ATOM 698 O O . LEU A 1 87 ? 1.160 17.499 8.096 1.00 76.94 87 LEU A O 1
ATOM 702 N N . LEU A 1 88 ? -0.846 18.469 8.244 1.00 78.69 88 LEU A N 1
ATOM 703 C CA . LEU A 1 88 ? -1.284 18.007 6.923 1.00 78.69 88 LEU A CA 1
ATOM 704 C C . LEU A 1 88 ? -0.511 18.726 5.822 1.00 78.69 88 LEU A C 1
ATOM 706 O O . LEU A 1 88 ? -0.042 18.076 4.895 1.00 78.69 88 LEU A O 1
ATOM 710 N N . LEU A 1 89 ? -0.317 20.041 5.965 1.00 82.38 89 LEU A N 1
ATOM 711 C CA . LEU A 1 89 ? 0.500 20.826 5.040 1.00 82.38 89 LEU A CA 1
ATOM 712 C C . LEU A 1 89 ? 1.946 20.323 5.010 1.00 82.38 89 LEU A C 1
ATOM 714 O O . LEU A 1 89 ? 2.482 20.124 3.927 1.00 82.38 89 LEU A O 1
ATOM 718 N N . LEU A 1 90 ? 2.551 20.042 6.169 1.00 83.44 90 LEU A N 1
ATOM 719 C CA . LEU A 1 90 ? 3.904 19.487 6.241 1.00 83.44 90 LEU A CA 1
ATOM 720 C C . LEU A 1 90 ? 4.007 18.129 5.532 1.00 83.44 90 LEU A C 1
ATOM 722 O O . LEU A 1 90 ? 4.943 17.912 4.771 1.00 83.44 90 LEU A O 1
ATOM 726 N N . ASN A 1 91 ? 3.034 17.238 5.736 1.00 82.81 91 ASN A N 1
ATOM 727 C CA . ASN A 1 91 ? 3.003 15.935 5.067 1.00 82.81 91 ASN A CA 1
ATOM 728 C C . ASN A 1 91 ? 2.829 16.062 3.550 1.00 82.81 91 ASN A C 1
ATOM 730 O O . ASN A 1 91 ? 3.518 15.383 2.794 1.00 82.81 91 ASN A O 1
ATOM 734 N N . ILE A 1 92 ? 1.943 16.951 3.099 1.00 84.94 92 ILE A N 1
ATOM 735 C CA . ILE A 1 92 ? 1.731 17.210 1.671 1.00 84.94 92 ILE A CA 1
ATOM 736 C C . ILE A 1 92 ? 3.008 17.776 1.042 1.00 84.94 92 ILE A C 1
ATOM 738 O O . ILE A 1 92 ? 3.442 17.290 0.002 1.00 84.94 92 ILE A O 1
ATOM 742 N N . LEU A 1 93 ? 3.642 18.760 1.683 1.00 86.69 93 LEU A N 1
ATOM 743 C CA . LEU A 1 93 ? 4.896 19.346 1.210 1.00 86.69 93 LEU A CA 1
ATOM 744 C C . LEU A 1 93 ? 6.029 18.316 1.176 1.00 86.69 93 LEU A C 1
ATOM 746 O O . LEU A 1 93 ? 6.767 18.271 0.196 1.00 86.69 93 LEU A O 1
ATOM 750 N N . ALA A 1 94 ? 6.135 17.458 2.195 1.00 84.31 94 ALA A N 1
ATOM 751 C CA . ALA A 1 94 ? 7.104 16.367 2.217 1.00 84.31 94 ALA A CA 1
ATOM 752 C C . ALA A 1 94 ? 6.879 15.386 1.053 1.00 84.31 94 ALA A C 1
ATOM 754 O O . ALA A 1 94 ? 7.829 15.050 0.348 1.00 84.31 94 ALA A O 1
ATOM 755 N N . GLN A 1 95 ? 5.629 14.990 0.794 1.00 84.44 95 GLN A N 1
ATOM 756 C CA . GLN A 1 95 ? 5.283 14.093 -0.311 1.00 84.44 95 GLN A CA 1
ATOM 757 C C . GLN A 1 95 ? 5.587 14.722 -1.680 1.00 84.44 95 GLN A C 1
ATOM 759 O O . GLN A 1 95 ? 6.140 14.068 -2.563 1.00 84.44 95 GLN A O 1
ATOM 764 N N . ILE A 1 96 ? 5.268 16.009 -1.857 1.00 87.44 96 ILE A N 1
ATOM 765 C CA . ILE A 1 96 ? 5.579 16.745 -3.088 1.00 87.44 96 ILE A CA 1
ATOM 766 C C . ILE A 1 96 ? 7.093 16.828 -3.280 1.00 87.44 96 ILE A C 1
ATOM 768 O O . ILE A 1 96 ? 7.577 16.580 -4.381 1.00 87.44 96 ILE A O 1
ATOM 772 N N . PHE A 1 97 ? 7.851 17.123 -2.222 1.00 84.25 97 PHE A N 1
ATOM 773 C CA . PHE A 1 97 ? 9.308 17.184 -2.290 1.00 84.25 97 PHE A CA 1
ATOM 774 C C . PHE A 1 97 ? 9.900 15.849 -2.756 1.00 84.25 97 PHE A C 1
ATOM 776 O O . PHE A 1 97 ? 10.728 15.833 -3.662 1.00 84.25 97 PHE A O 1
ATOM 783 N N . GLN A 1 98 ? 9.408 14.723 -2.233 1.00 80.75 98 GLN A N 1
ATOM 784 C CA . GLN A 1 98 ? 9.818 13.395 -2.702 1.00 80.75 98 GLN A CA 1
ATOM 785 C C . GLN A 1 98 ? 9.542 13.165 -4.190 1.00 80.75 98 GLN A C 1
ATOM 787 O O . GLN A 1 98 ? 10.360 12.555 -4.879 1.00 80.75 98 GLN A O 1
ATOM 792 N N . GLN A 1 99 ? 8.408 13.648 -4.695 1.00 82.50 99 GLN A N 1
ATOM 793 C CA . GLN A 1 99 ? 8.053 13.483 -6.101 1.00 82.50 99 GLN A CA 1
ATOM 794 C C . GLN A 1 99 ? 8.874 14.406 -7.016 1.00 82.50 99 GLN A C 1
ATOM 796 O O . GLN A 1 99 ? 9.299 13.983 -8.089 1.00 82.50 99 GLN A O 1
ATOM 801 N N . VAL A 1 100 ? 9.176 15.632 -6.569 1.00 84.25 100 VAL A N 1
ATOM 802 C CA . VAL A 1 100 ? 10.032 16.600 -7.284 1.00 84.25 100 VAL A CA 1
ATOM 803 C C . VAL A 1 100 ? 11.490 16.148 -7.341 1.00 84.25 100 VAL A C 1
ATOM 805 O O . VAL A 1 100 ? 12.141 16.348 -8.362 1.00 84.25 100 VAL A O 1
ATOM 808 N N . LEU A 1 101 ? 11.988 15.467 -6.302 1.00 82.94 101 LEU A N 1
ATOM 809 C CA . LEU A 1 101 ? 13.294 14.792 -6.336 1.00 82.94 101 LEU A CA 1
ATOM 810 C C . LEU A 1 101 ? 13.388 13.733 -7.448 1.00 82.94 101 LEU A C 1
ATOM 812 O O . LEU A 1 101 ? 14.473 13.232 -7.732 1.00 82.94 101 LEU A O 1
ATOM 816 N N . GLY A 1 102 ? 12.267 13.396 -8.093 1.00 77.19 102 GLY A N 1
ATOM 817 C CA . GLY A 1 102 ? 12.252 12.557 -9.277 1.00 77.19 102 GLY A CA 1
ATOM 818 C C . GLY A 1 102 ? 12.543 11.101 -8.953 1.00 77.19 102 GLY A C 1
ATOM 819 O O . GLY A 1 102 ? 13.063 10.399 -9.811 1.00 77.19 102 GLY A O 1
ATOM 820 N N . LEU A 1 103 ? 12.207 10.632 -7.747 1.00 79.44 103 LEU A N 1
ATOM 821 C CA . LEU A 1 103 ? 12.395 9.233 -7.346 1.00 79.44 103 LEU A CA 1
ATOM 822 C C . LEU A 1 103 ? 11.797 8.256 -8.365 1.00 79.44 103 LEU A C 1
ATOM 824 O O . LEU A 1 103 ? 12.447 7.277 -8.722 1.00 79.44 103 LEU A O 1
ATOM 828 N N . ASP A 1 104 ? 10.605 8.554 -8.887 1.00 79.38 104 ASP A N 1
ATOM 829 C CA . ASP A 1 104 ? 9.988 7.745 -9.941 1.00 79.38 104 ASP A CA 1
ATOM 830 C C . ASP A 1 104 ? 10.800 7.814 -11.244 1.00 79.38 104 ASP A C 1
ATOM 832 O O . ASP A 1 104 ? 11.073 6.791 -11.863 1.00 79.38 104 ASP A O 1
ATOM 836 N N . SER A 1 105 ? 11.274 9.004 -11.625 1.00 79.25 105 SER A N 1
ATOM 837 C CA . SER A 1 105 ? 12.129 9.195 -12.804 1.00 79.25 105 SER A CA 1
ATOM 838 C C . SER A 1 105 ? 13.444 8.410 -12.693 1.00 79.25 105 SER A C 1
ATOM 840 O O . SER A 1 105 ? 13.837 7.724 -13.633 1.00 79.25 105 SER A O 1
ATOM 842 N N . ILE A 1 106 ? 14.098 8.419 -11.528 1.00 78.31 106 ILE A N 1
ATOM 843 C CA . ILE A 1 106 ? 15.319 7.643 -11.267 1.00 78.31 106 ILE A CA 1
ATOM 844 C C . ILE A 1 106 ? 15.021 6.140 -11.318 1.00 78.31 106 ILE A C 1
ATOM 846 O O . ILE A 1 106 ? 15.819 5.384 -11.858 1.00 78.31 106 ILE A O 1
ATOM 850 N N . LEU A 1 107 ? 13.869 5.687 -10.824 1.00 78.44 107 LEU A N 1
ATOM 851 C CA . LEU A 1 107 ? 13.448 4.287 -10.928 1.00 78.44 107 LEU A CA 1
ATOM 852 C C . LEU A 1 107 ? 13.308 3.821 -12.386 1.00 78.44 107 LEU A C 1
ATOM 854 O O . LEU A 1 107 ? 13.762 2.728 -12.722 1.00 78.44 107 LEU A O 1
ATOM 858 N N . PHE A 1 108 ? 12.717 4.647 -13.253 1.00 76.31 108 PHE A N 1
ATOM 859 C CA . PHE A 1 108 ? 12.519 4.308 -14.667 1.00 76.31 108 PHE A CA 1
ATOM 860 C C . PHE A 1 108 ? 13.788 4.476 -15.512 1.00 76.31 108 PHE A C 1
ATOM 862 O O . PHE A 1 108 ? 14.102 3.612 -16.329 1.00 76.31 108 PHE A O 1
ATOM 869 N N . PHE A 1 109 ? 14.525 5.571 -15.324 1.00 77.81 109 PHE A N 1
ATOM 870 C CA . PHE A 1 109 ? 15.664 5.939 -16.170 1.00 77.81 109 PHE A CA 1
ATOM 871 C C . PHE A 1 109 ? 17.024 5.605 -15.560 1.00 77.81 109 PHE A C 1
ATOM 873 O O . PHE A 1 109 ? 18.014 5.554 -16.284 1.00 77.81 109 PHE A O 1
ATOM 880 N N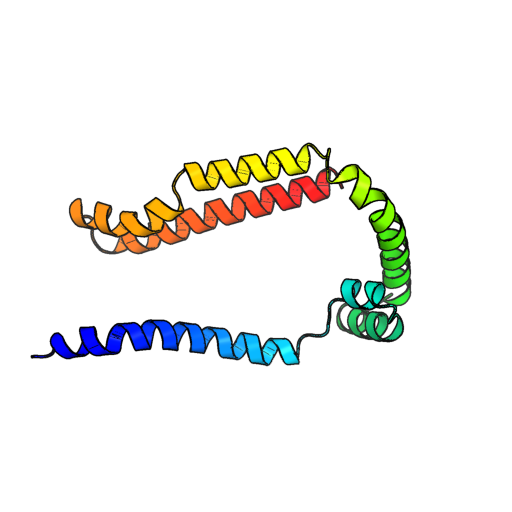 . GLY A 1 110 ? 17.104 5.338 -14.259 1.00 75.12 110 GLY A N 1
ATOM 881 C CA . GLY A 1 110 ? 18.344 4.998 -13.562 1.00 75.12 110 GLY A CA 1
ATOM 882 C C . GLY A 1 110 ? 19.085 3.828 -14.210 1.00 75.12 110 GLY A C 1
ATOM 883 O O . GLY A 1 110 ? 20.253 3.998 -14.561 1.00 75.12 110 GLY A O 1
ATOM 884 N N . PRO A 1 111 ? 18.433 2.677 -14.465 1.00 68.69 111 PRO A N 1
ATOM 885 C CA . PRO A 1 111 ? 19.061 1.559 -15.170 1.00 68.69 111 PRO A CA 1
ATOM 886 C C . PRO A 1 111 ? 19.584 1.932 -16.566 1.00 68.69 111 PRO A C 1
ATOM 888 O O . PRO A 1 111 ? 20.689 1.535 -16.927 1.00 68.69 111 PRO A O 1
ATOM 891 N N . LEU A 1 112 ? 18.834 2.742 -17.322 1.00 71.25 112 LEU A N 1
ATOM 892 C CA . LEU A 1 112 ? 19.212 3.216 -18.661 1.00 71.25 112 LEU A CA 1
ATOM 893 C C . LEU A 1 112 ? 20.443 4.138 -18.613 1.00 71.25 112 LEU A C 1
ATOM 895 O O . LEU A 1 112 ? 21.374 3.979 -19.405 1.00 71.25 112 LEU A O 1
ATOM 899 N N . LEU A 1 113 ? 20.484 5.062 -17.648 1.00 69.88 113 LEU A N 1
ATOM 900 C CA . LEU A 1 113 ? 21.619 5.959 -17.416 1.00 69.88 113 LEU A CA 1
ATOM 901 C C . LEU A 1 113 ? 22.870 5.178 -16.991 1.00 69.88 113 LEU A C 1
ATOM 903 O O . LEU A 1 113 ? 23.951 5.391 -17.539 1.00 69.88 113 LEU A O 1
ATOM 907 N N . LEU A 1 114 ? 22.728 4.223 -16.074 1.00 69.00 114 LEU A N 1
ATOM 908 C CA . LEU A 1 114 ? 23.836 3.402 -15.577 1.00 69.00 114 LEU A CA 1
ATOM 909 C C . LEU A 1 114 ? 24.393 2.462 -16.654 1.00 69.00 114 LEU A C 1
ATOM 911 O O . LEU A 1 114 ? 25.610 2.299 -16.762 1.00 69.00 114 LEU A O 1
ATOM 915 N N . GLN A 1 115 ? 23.521 1.912 -17.502 1.00 70.12 115 GLN A N 1
ATOM 916 C CA . GLN A 1 115 ? 23.921 1.115 -18.658 1.00 70.12 115 GLN A CA 1
ATOM 917 C C . GLN A 1 115 ? 24.693 1.957 -19.685 1.00 70.12 115 GLN A C 1
ATOM 919 O O . GLN A 1 115 ? 25.709 1.497 -20.208 1.00 70.12 115 GLN A O 1
ATOM 924 N N . SER A 1 116 ? 24.271 3.205 -19.933 1.00 69.44 116 SER A N 1
ATOM 925 C CA . SER A 1 116 ? 25.004 4.137 -20.804 1.00 69.44 116 SER A CA 1
ATOM 926 C C . SER A 1 116 ? 26.388 4.508 -20.247 1.00 69.44 116 SER A C 1
ATOM 928 O O . SER A 1 116 ? 27.345 4.652 -21.006 1.00 69.44 116 SER A O 1
ATOM 930 N N . ALA A 1 117 ? 26.530 4.544 -18.919 1.00 68.44 117 ALA A N 1
ATOM 931 C CA . ALA A 1 117 ? 27.793 4.774 -18.220 1.00 68.44 117 ALA A CA 1
ATOM 932 C C . ALA A 1 117 ? 28.697 3.520 -18.121 1.00 68.44 117 ALA A C 1
ATOM 934 O O . ALA A 1 117 ? 29.724 3.564 -17.446 1.00 68.44 117 ALA A O 1
ATOM 935 N N . ARG A 1 118 ? 28.338 2.402 -18.779 1.00 63.75 118 ARG A N 1
ATOM 936 C CA . ARG A 1 118 ? 29.010 1.082 -18.709 1.00 63.75 118 ARG A CA 1
ATOM 937 C C . ARG A 1 118 ? 29.133 0.485 -17.295 1.00 63.75 118 ARG A C 1
ATOM 939 O O . ARG A 1 118 ? 29.918 -0.442 -17.098 1.00 63.75 118 ARG A O 1
ATOM 946 N N . TYR A 1 119 ? 28.347 0.949 -16.323 1.00 61.91 119 TYR A N 1
ATOM 947 C CA . TYR A 1 119 ? 28.289 0.331 -14.997 1.00 61.91 119 TYR A CA 1
ATOM 948 C C . TYR A 1 119 ? 27.386 -0.913 -15.039 1.00 61.91 119 TYR A C 1
ATOM 950 O O . TYR A 1 119 ? 26.187 -0.835 -15.303 1.00 61.91 119 TYR A O 1
ATOM 958 N N . THR A 1 120 ? 27.979 -2.087 -14.813 1.00 59.50 120 THR A N 1
ATOM 959 C CA . THR A 1 120 ? 27.335 -3.406 -14.907 1.00 59.50 120 THR A CA 1
ATOM 960 C C . THR A 1 120 ? 26.312 -3.663 -13.789 1.00 59.50 120 THR A C 1
ATOM 962 O O . THR A 1 120 ? 26.510 -3.233 -12.656 1.00 59.50 120 THR A O 1
ATOM 965 N N . TYR A 1 121 ? 25.257 -4.421 -14.132 1.00 52.91 121 TYR A N 1
ATOM 966 C CA . TYR A 1 121 ? 24.262 -5.205 -13.356 1.00 52.91 121 TYR A CA 1
ATOM 967 C C . TYR A 1 121 ? 23.961 -4.890 -11.871 1.00 52.91 121 TYR A C 1
ATOM 969 O O . TYR A 1 121 ? 22.789 -4.828 -11.503 1.00 52.91 121 TYR A O 1
ATOM 977 N N . ASN A 1 122 ? 24.954 -4.670 -11.009 1.00 53.34 122 ASN A N 1
ATOM 978 C CA . ASN A 1 122 ? 24.755 -4.430 -9.573 1.00 53.34 122 ASN A CA 1
ATOM 979 C C . ASN A 1 122 ? 24.007 -3.115 -9.290 1.00 53.34 122 ASN A C 1
ATOM 981 O O . ASN A 1 122 ? 23.263 -3.018 -8.317 1.00 53.34 122 ASN A O 1
ATOM 985 N N . ALA A 1 123 ? 24.142 -2.113 -10.163 1.00 57.41 123 ALA A N 1
ATOM 986 C CA . ALA A 1 123 ? 23.514 -0.809 -9.967 1.00 57.41 123 ALA A CA 1
ATOM 987 C C . ALA A 1 123 ? 21.994 -0.797 -10.262 1.00 57.41 123 ALA A C 1
ATOM 989 O O . ALA A 1 123 ? 21.278 0.051 -9.733 1.00 57.41 123 ALA A O 1
ATOM 990 N N . SER A 1 124 ? 21.474 -1.771 -11.027 1.00 62.94 124 SER A N 1
ATOM 991 C CA . SER A 1 124 ? 20.029 -1.883 -11.310 1.00 62.94 124 SER A CA 1
ATOM 992 C C . SER A 1 124 ? 19.192 -2.211 -10.071 1.00 62.94 124 SER A C 1
ATOM 994 O O . SER A 1 124 ? 18.032 -1.821 -10.010 1.00 62.94 124 SER A O 1
ATOM 996 N N . PHE A 1 125 ? 19.768 -2.887 -9.070 1.00 67.06 125 PHE A N 1
ATOM 997 C CA . PHE A 1 125 ? 19.064 -3.228 -7.827 1.00 67.06 125 PHE A CA 1
ATOM 998 C C . PHE A 1 125 ? 19.186 -2.146 -6.745 1.00 67.06 125 PHE A C 1
ATOM 1000 O O . PHE A 1 125 ? 18.284 -1.989 -5.926 1.00 67.06 125 PHE A O 1
ATOM 1007 N N . VAL A 1 126 ? 20.268 -1.363 -6.754 1.00 74.94 126 VAL A N 1
ATOM 1008 C CA . VAL A 1 126 ? 20.500 -0.287 -5.771 1.00 74.94 126 VAL A CA 1
ATOM 1009 C C . VAL A 1 126 ? 19.498 0.857 -5.953 1.00 74.94 126 VAL A C 1
ATOM 1011 O O . VAL A 1 126 ? 19.051 1.463 -4.977 1.00 74.94 126 VAL A O 1
ATOM 1014 N N . VAL A 1 127 ? 19.095 1.122 -7.197 1.00 72.62 127 VAL A N 1
ATOM 1015 C CA . VAL A 1 127 ? 18.158 2.200 -7.525 1.00 72.62 127 VAL A CA 1
ATOM 1016 C C . VAL A 1 127 ? 16.768 1.969 -6.898 1.00 72.62 127 VAL A C 1
ATOM 1018 O O . VAL A 1 127 ? 16.345 2.821 -6.114 1.00 72.62 127 VAL A O 1
ATOM 1021 N N . PRO A 1 128 ? 16.077 0.831 -7.115 1.00 76.19 128 PRO A N 1
ATOM 1022 C CA . PRO A 1 128 ? 14.801 0.561 -6.451 1.00 76.19 128 PRO A CA 1
ATOM 1023 C C . PRO A 1 128 ? 14.888 0.563 -4.921 1.00 76.19 128 PRO A C 1
ATOM 1025 O O . PRO A 1 128 ? 14.040 1.160 -4.262 1.00 76.19 128 PRO A O 1
ATOM 1028 N N . LEU A 1 129 ? 15.938 -0.041 -4.352 1.00 80.75 129 LEU A N 1
ATOM 1029 C CA . LEU A 1 129 ? 16.106 -0.142 -2.898 1.00 80.75 129 LEU A CA 1
ATOM 1030 C C . LEU A 1 129 ? 16.281 1.226 -2.228 1.00 80.75 129 LEU A C 1
ATOM 1032 O O . LEU A 1 129 ? 15.682 1.494 -1.188 1.00 80.75 129 LEU A O 1
ATOM 1036 N N . SER A 1 130 ? 17.075 2.115 -2.828 1.00 76.81 130 SER A N 1
ATOM 1037 C CA . SER A 1 130 ? 17.270 3.471 -2.300 1.00 76.81 130 SER A CA 1
ATOM 1038 C C . SER A 1 130 ? 15.986 4.303 -2.342 1.00 76.81 130 SER A C 1
ATOM 1040 O O . SER A 1 130 ? 15.673 4.991 -1.368 1.00 76.81 130 SER A O 1
ATOM 1042 N N . ALA A 1 131 ? 15.194 4.189 -3.412 1.00 80.62 131 ALA A N 1
ATOM 1043 C CA . ALA A 1 131 ? 13.897 4.853 -3.501 1.00 80.62 131 ALA A CA 1
ATOM 1044 C C . ALA A 1 131 ? 12.919 4.360 -2.419 1.00 80.62 131 ALA A C 1
ATOM 1046 O O . ALA A 1 131 ? 12.167 5.153 -1.843 1.00 80.62 131 ALA A O 1
ATOM 1047 N N . GLU A 1 132 ? 12.949 3.065 -2.104 1.00 82.62 132 GLU A N 1
ATOM 1048 C CA . GLU A 1 132 ? 12.069 2.468 -1.101 1.00 82.62 132 GLU A CA 1
ATOM 1049 C C . GLU A 1 132 ? 12.432 2.891 0.329 1.00 82.62 132 GLU A C 1
ATOM 1051 O O . GLU A 1 132 ? 11.542 3.232 1.111 1.00 82.62 132 GLU A O 1
ATOM 1056 N N . ILE A 1 133 ? 13.728 3.003 0.643 1.00 85.75 133 ILE A N 1
ATOM 1057 C CA . ILE A 1 133 ? 14.207 3.545 1.927 1.00 85.75 133 ILE A CA 1
ATOM 1058 C C . ILE A 1 133 ? 13.725 4.988 2.124 1.00 85.75 133 ILE A C 1
ATOM 1060 O O . ILE A 1 133 ? 13.214 5.333 3.191 1.00 85.75 133 ILE A O 1
ATOM 1064 N N . VAL A 1 134 ? 13.837 5.831 1.092 1.00 83.88 134 VAL A N 1
ATOM 1065 C CA . VAL A 1 134 ? 13.385 7.230 1.162 1.00 83.88 134 VAL A CA 1
ATOM 1066 C C . VAL A 1 134 ? 11.874 7.310 1.398 1.00 83.88 134 VAL A C 1
ATOM 1068 O O . VAL A 1 134 ? 11.407 8.123 2.200 1.00 83.88 134 VAL A O 1
ATOM 1071 N N . ARG A 1 135 ? 11.098 6.437 0.747 1.00 83.56 135 ARG A N 1
ATOM 1072 C CA . ARG A 1 135 ? 9.642 6.365 0.920 1.00 83.56 135 ARG A CA 1
ATOM 1073 C C . ARG A 1 135 ? 9.253 5.911 2.328 1.00 83.56 135 ARG A C 1
ATOM 1075 O O . ARG A 1 135 ? 8.395 6.537 2.950 1.00 83.56 135 ARG A O 1
ATOM 1082 N N . ALA A 1 136 ? 9.909 4.873 2.846 1.00 85.25 136 ALA A N 1
ATOM 1083 C CA . ALA A 1 136 ? 9.694 4.375 4.203 1.00 85.25 136 ALA A CA 1
ATOM 1084 C C . ALA A 1 136 ? 10.045 5.429 5.265 1.00 85.25 136 ALA A C 1
ATOM 1086 O O . ALA A 1 136 ? 9.305 5.594 6.234 1.00 85.25 136 ALA A O 1
ATOM 1087 N N . GLY A 1 137 ? 11.124 6.190 5.053 1.00 85.19 137 GLY A N 1
ATOM 1088 C CA . GLY A 1 137 ? 11.527 7.280 5.941 1.00 85.19 137 GLY A CA 1
ATOM 1089 C C . GLY A 1 137 ? 10.458 8.365 6.078 1.00 85.19 137 GLY A C 1
ATOM 1090 O O . GLY A 1 137 ? 10.133 8.769 7.193 1.00 85.19 137 GLY A O 1
ATOM 1091 N N . VAL A 1 138 ? 9.849 8.795 4.968 1.00 82.06 138 VAL A N 1
ATOM 1092 C CA . VAL A 1 138 ? 8.768 9.795 5.023 1.00 82.06 138 VAL A CA 1
ATOM 1093 C C . VAL A 1 138 ? 7.499 9.232 5.645 1.00 82.06 138 VAL A C 1
ATOM 1095 O O . VAL A 1 138 ? 6.927 9.898 6.500 1.00 82.06 138 VAL A O 1
ATOM 1098 N N . ALA A 1 139 ? 7.108 7.994 5.330 1.00 80.94 139 ALA A N 1
ATOM 1099 C CA . ALA A 1 139 ? 5.969 7.356 5.995 1.00 80.94 139 ALA A CA 1
ATOM 1100 C C . ALA A 1 139 ? 6.173 7.248 7.521 1.00 80.94 139 ALA A C 1
ATOM 1102 O O . ALA A 1 139 ? 5.251 7.509 8.297 1.00 80.94 139 ALA A O 1
ATOM 1103 N N . GLY A 1 140 ? 7.394 6.927 7.960 1.00 83.12 140 GLY A N 1
ATOM 1104 C CA . GLY A 1 140 ? 7.773 6.924 9.373 1.00 83.12 140 GLY A CA 1
ATOM 1105 C C . GLY A 1 140 ? 7.694 8.313 10.010 1.00 83.12 140 GLY A C 1
ATOM 1106 O O . GLY A 1 140 ? 7.134 8.456 11.096 1.00 83.12 140 GLY A O 1
ATOM 1107 N N . LEU A 1 141 ? 8.184 9.350 9.324 1.00 79.31 141 LEU A N 1
ATOM 1108 C CA . LEU A 1 141 ? 8.110 10.740 9.787 1.00 79.31 141 LEU A CA 1
ATOM 1109 C C . LEU A 1 141 ? 6.656 11.223 9.915 1.00 79.31 141 LEU A C 1
ATOM 1111 O O . LEU A 1 141 ? 6.302 11.885 10.893 1.00 79.31 141 LEU A O 1
ATOM 1115 N N . THR A 1 142 ? 5.807 10.854 8.952 1.00 76.81 142 THR A N 1
ATOM 1116 C CA . THR A 1 142 ? 4.365 11.098 8.988 1.00 76.81 142 THR A CA 1
ATOM 1117 C C . THR A 1 142 ? 3.749 10.453 10.223 1.00 76.81 142 THR A C 1
ATOM 1119 O O . THR A 1 142 ? 3.067 11.130 10.991 1.00 76.81 142 THR A O 1
ATOM 1122 N N . TYR A 1 143 ? 4.023 9.167 10.456 1.00 74.56 143 TYR A N 1
ATOM 1123 C CA . TYR A 1 143 ? 3.495 8.431 11.604 1.00 74.56 143 TYR A CA 1
ATOM 1124 C C . TYR A 1 143 ? 3.963 9.019 12.943 1.00 74.56 143 TYR A C 1
ATOM 1126 O O . TYR A 1 143 ? 3.151 9.228 13.845 1.00 74.56 143 TYR A O 1
ATOM 1134 N N . LEU A 1 144 ? 5.249 9.365 13.056 1.00 73.69 144 LEU A N 1
ATOM 1135 C CA . LEU A 1 144 ? 5.815 10.005 14.245 1.00 73.69 144 LEU A CA 1
ATOM 1136 C C . LEU A 1 144 ? 5.172 11.373 14.507 1.00 73.69 144 LEU A C 1
ATOM 1138 O O . LEU A 1 144 ? 4.831 11.680 15.646 1.00 73.69 144 LEU A O 1
ATOM 1142 N N . SER A 1 145 ? 4.947 12.167 13.456 1.00 68.75 145 SER A N 1
ATOM 1143 C CA . SER A 1 145 ? 4.262 13.462 13.552 1.00 68.75 145 SER A CA 1
ATOM 1144 C C . SER A 1 145 ? 2.808 13.321 14.012 1.00 68.75 145 SER A C 1
ATOM 1146 O O . SER A 1 145 ? 2.333 14.152 14.783 1.00 68.75 145 SER A O 1
ATOM 1148 N N . TYR A 1 146 ? 2.103 12.267 13.587 1.00 67.31 146 TYR A N 1
ATOM 1149 C CA . TYR A 1 146 ? 0.757 11.958 14.083 1.00 67.31 146 TYR A CA 1
ATOM 1150 C C . TYR A 1 146 ? 0.755 11.512 15.548 1.00 67.31 146 TYR A C 1
ATOM 1152 O O . TYR A 1 146 ? -0.149 11.896 16.277 1.00 67.31 146 TYR A O 1
ATOM 1160 N N . ASN A 1 147 ? 1.749 10.738 15.988 1.00 68.06 147 ASN A N 1
ATOM 1161 C CA . ASN A 1 147 ? 1.848 10.278 17.375 1.00 68.06 147 ASN A CA 1
ATOM 1162 C C . ASN A 1 147 ? 2.298 11.382 18.351 1.00 68.06 147 ASN A C 1
ATOM 1164 O O . ASN A 1 147 ? 1.873 11.399 19.497 1.00 68.06 147 ASN A O 1
ATOM 1168 N N . PHE A 1 148 ? 3.162 12.301 17.913 1.00 62.25 148 PHE A N 1
ATOM 1169 C CA . PHE A 1 148 ? 3.700 13.368 18.765 1.00 62.25 148 PHE A CA 1
ATOM 1170 C C . PHE A 1 148 ? 2.732 14.553 18.943 1.00 62.25 148 PHE A C 1
ATOM 1172 O O . PHE A 1 148 ? 2.780 15.231 19.964 1.00 62.25 148 PHE A O 1
ATOM 1179 N N . PHE A 1 149 ? 1.846 14.808 17.969 1.00 54.69 149 PHE A N 1
ATOM 1180 C CA . PHE A 1 149 ? 0.876 15.917 18.008 1.00 54.69 149 PHE A CA 1
ATOM 1181 C C . PHE A 1 149 ? -0.608 15.484 18.081 1.00 54.69 149 PHE A C 1
ATOM 1183 O O . PHE A 1 149 ? -1.489 16.354 18.078 1.00 54.69 149 PHE A O 1
ATOM 1190 N N . GLY A 1 150 ? -0.892 14.176 18.078 1.00 47.91 150 GLY A N 1
ATOM 1191 C CA . GLY A 1 150 ? -2.237 13.579 18.067 1.00 47.91 150 GLY A CA 1
ATOM 1192 C C . GLY A 1 150 ? -2.907 13.515 19.429 1.00 47.91 150 GLY A C 1
ATOM 1193 O O . GLY A 1 150 ? -2.222 13.139 20.399 1.00 47.91 150 GLY A O 1
#

Secondary structure (DSSP, 8-state):
--SHHHHHHHHHHHHHHHHHHHHHHHHHHHHSPPPHHHHHHHT-HHHHHHHHHHH-SS-HHHHHHHHHHHHHHHHHHHHHHTTT-HHHHHHHHHHHHHHHTTHHHHHHHHHHHHHHTT--TTHHHHHHHHHHHHHHHHHHHHHHHHHHH-

pLDDT: mean 71.85, std 11.75, range [43.72, 93.75]